Protein AF-A0A7S1WEZ2-F1 (afdb_monomer_lite)

InterPro domains:
  IPR005821 Ion transport domain [PF00520] (14-147)
  IPR050599 Voltage-dependent calcium channel alpha-1 subunit [PTHR45628] (15-140)

Foldseek 3Di:
DDPPPDPDPPCVVVVLVVLVVVLVVLVVVLVVVCVPDPDNVVQCVPPVSVVSVVLSVVSCCLSPVVVVVVVVVPDDDDDCVVVCPVVVVVSVVSVVVVVVVVLVVPVVSVVVVVVVVVVVVVVVVVVVVVVVVVVVVVVVVCCVVVVVVVVVVVVVVVD

Organism: Alexandrium catenella (NCBI:txid2925)

Radius of gyration: 27.48 Å; chains: 1; bounding box: 73×68×61 Å

Secondary structure (DSSP, 8-state):
--TT-------HHHHHHHHHHHHHHHHHHHHHHHHH-S-TTTGGG-HHHHHHHHHHHHHHIIIIIHHHHHHHHTT--SSSTTTHHHHHHHHHHHHHHHHHHHGGGSHHHHHHHHHHHHHHHHHHHHHHHHHHHHHHHHHHHHHHHHHHHHHHHHTTS--

Sequence (159 aa):
RPPWRGSRPPLQPASAAVEFAFCAYFSAELAVRFLAFRRKLLCLWDRWFVFDAALVALMVLETWVLPLADAVAGGVGSGGALANLSSFRLLRLLRLTRMAKVMRYFPELLTLVRSIAGAAQAVSFILLFLVIVVYVFALVFTSQLGGGRAGARAGAEGV

Structure (mmCIF, N/CA/C/O backbone):
data_AF-A0A7S1WEZ2-F1
#
_entry.id   AF-A0A7S1WEZ2-F1
#
loop_
_atom_site.group_PDB
_atom_site.id
_atom_site.type_symbol
_atom_site.label_atom_id
_atom_site.label_alt_id
_atom_site.label_comp_id
_atom_site.label_asym_id
_atom_site.label_entity_id
_atom_site.label_seq_id
_atom_site.pdbx_PDB_ins_code
_atom_site.Cartn_x
_atom_site.Cartn_y
_atom_site.Cartn_z
_atom_site.occupancy
_atom_site.B_iso_or_equiv
_atom_site.auth_seq_id
_atom_site.auth_comp_id
_atom_site.auth_asym_id
_atom_site.auth_atom_id
_atom_site.pdbx_PDB_model_num
ATOM 1 N N . ARG A 1 1 ? 40.418 16.220 0.935 1.00 52.28 1 ARG A N 1
ATOM 2 C CA . ARG A 1 1 ? 39.198 16.119 0.090 1.00 52.28 1 ARG A CA 1
ATOM 3 C C . ARG A 1 1 ? 39.028 14.643 -0.276 1.00 52.28 1 ARG A C 1
ATOM 5 O O . ARG A 1 1 ? 40.007 14.096 -0.764 1.00 52.28 1 ARG A O 1
ATOM 12 N N . PRO A 1 2 ? 37.907 13.965 0.038 1.00 61.06 2 PRO A N 1
ATOM 13 C CA . PRO A 1 2 ? 37.830 12.509 -0.102 1.00 61.06 2 PRO A CA 1
ATOM 14 C C . PRO A 1 2 ? 37.745 12.066 -1.583 1.00 61.06 2 PRO A C 1
ATOM 16 O O . PRO A 1 2 ? 37.070 12.737 -2.366 1.00 61.06 2 PRO A O 1
ATOM 19 N N . PRO A 1 3 ? 38.394 10.947 -1.964 1.00 62.50 3 PRO A N 1
ATOM 20 C CA . PRO A 1 3 ? 38.582 10.507 -3.356 1.00 62.50 3 PRO A CA 1
ATOM 21 C C . PRO A 1 3 ? 37.361 9.823 -4.003 1.00 62.50 3 PRO A C 1
ATOM 23 O O . PRO A 1 3 ? 37.391 9.492 -5.181 1.00 62.50 3 PRO A O 1
ATOM 26 N N . TRP A 1 4 ? 36.255 9.638 -3.279 1.00 68.44 4 TRP A N 1
ATOM 27 C CA . TRP A 1 4 ? 35.083 8.883 -3.757 1.00 68.44 4 TRP A CA 1
ATOM 28 C C . TRP A 1 4 ? 34.154 9.659 -4.705 1.00 68.44 4 TRP A C 1
ATOM 30 O O . TRP A 1 4 ? 33.101 9.154 -5.094 1.00 68.44 4 TRP A O 1
ATOM 40 N N . ARG A 1 5 ? 34.506 10.894 -5.084 1.00 62.44 5 ARG A N 1
ATOM 41 C CA . ARG A 1 5 ? 33.746 11.710 -6.046 1.00 62.44 5 ARG A CA 1
ATOM 42 C C . ARG A 1 5 ? 34.140 11.332 -7.481 1.00 62.44 5 ARG A C 1
ATOM 44 O O . ARG A 1 5 ? 34.559 12.176 -8.263 1.00 62.44 5 ARG A O 1
ATOM 51 N N . GLY A 1 6 ? 34.037 10.044 -7.798 1.00 61.44 6 GLY A N 1
ATOM 52 C CA . GLY A 1 6 ? 34.117 9.540 -9.162 1.00 61.44 6 GLY A CA 1
ATOM 53 C C . GLY A 1 6 ? 32.773 9.743 -9.853 1.00 61.44 6 GLY A C 1
ATOM 54 O O . GLY A 1 6 ? 31.736 9.327 -9.332 1.00 61.44 6 GLY A O 1
ATOM 55 N N . SER A 1 7 ? 32.790 10.419 -10.997 1.00 63.38 7 SER A N 1
ATOM 56 C CA . SER A 1 7 ? 31.662 10.614 -11.903 1.00 63.38 7 SER A CA 1
ATOM 57 C C . SER A 1 7 ? 30.963 9.280 -12.178 1.00 63.38 7 SER A C 1
ATOM 59 O O . SER A 1 7 ? 31.465 8.460 -12.944 1.00 63.38 7 SER A O 1
ATOM 61 N N . ARG A 1 8 ? 29.814 9.033 -11.536 1.00 61.31 8 ARG A N 1
ATOM 62 C CA . ARG A 1 8 ? 28.962 7.895 -11.900 1.00 61.31 8 ARG A CA 1
ATOM 63 C C . ARG A 1 8 ? 28.530 8.122 -13.358 1.00 61.31 8 ARG A C 1
ATOM 65 O O . ARG A 1 8 ? 28.008 9.206 -13.631 1.00 61.31 8 ARG A O 1
ATOM 72 N N . PRO A 1 9 ? 28.750 7.176 -14.290 1.00 63.41 9 PRO A N 1
ATOM 73 C CA . PRO A 1 9 ? 28.210 7.299 -15.643 1.00 63.41 9 PRO A CA 1
ATOM 74 C C . PRO A 1 9 ? 26.680 7.436 -15.571 1.00 63.41 9 PRO A C 1
ATOM 76 O O . PRO A 1 9 ? 26.093 7.100 -14.533 1.00 63.41 9 PRO A O 1
ATOM 79 N N . PRO A 1 10 ? 26.003 7.916 -16.631 1.00 57.72 10 PRO A N 1
ATOM 80 C CA . PRO A 1 10 ? 24.549 7.930 -16.678 1.00 57.72 10 PRO A CA 1
ATOM 81 C C . PRO A 1 10 ? 24.054 6.479 -16.717 1.00 57.72 10 PRO A C 1
ATOM 83 O O . PRO A 1 10 ? 23.739 5.946 -17.768 1.00 57.72 10 PRO A O 1
ATOM 86 N N . LEU A 1 11 ? 23.972 5.826 -15.555 1.00 57.59 11 LEU A N 1
ATOM 87 C CA . LEU A 1 11 ? 23.351 4.513 -15.350 1.00 57.59 11 LEU A CA 1
ATOM 88 C C . LEU A 1 11 ? 21.822 4.594 -15.464 1.00 57.59 11 LEU A C 1
ATOM 90 O O . LEU A 1 11 ? 21.139 3.616 -15.189 1.00 57.59 11 LEU A O 1
ATOM 94 N N . GLN A 1 12 ? 21.293 5.744 -15.890 1.00 61.22 12 GLN A N 1
ATOM 95 C CA . GLN A 1 12 ? 19.877 6.008 -16.114 1.00 61.22 12 GLN A CA 1
ATOM 96 C C . GLN A 1 12 ? 19.179 4.912 -16.948 1.00 61.22 12 GLN A C 1
ATOM 98 O O . GLN A 1 12 ? 18.109 4.477 -16.522 1.00 61.22 12 GLN A O 1
ATOM 103 N N . PRO A 1 13 ? 19.757 4.380 -18.053 1.00 66.12 13 PRO A N 1
ATOM 104 C CA . PRO A 1 13 ? 19.120 3.283 -18.777 1.00 66.12 13 PRO A CA 1
ATOM 105 C C . PRO A 1 13 ? 19.258 1.943 -18.040 1.00 66.12 13 PRO A C 1
ATOM 107 O O . PRO A 1 13 ? 18.351 1.120 -18.103 1.00 66.12 13 PRO A O 1
ATOM 110 N N . ALA A 1 14 ? 20.350 1.724 -17.299 1.00 72.88 14 ALA A N 1
ATOM 111 C CA . ALA A 1 14 ? 20.581 0.480 -16.567 1.00 72.88 14 ALA A CA 1
ATOM 112 C C . ALA A 1 14 ? 19.641 0.337 -15.358 1.00 72.88 14 ALA A C 1
ATOM 114 O O . ALA A 1 14 ? 19.068 -0.729 -15.155 1.00 72.88 14 ALA A O 1
ATOM 115 N N . SER A 1 15 ? 19.423 1.405 -14.582 1.00 69.81 15 SER A N 1
ATOM 116 C CA . SER A 1 15 ? 18.460 1.390 -13.474 1.00 69.81 15 SER A CA 1
ATOM 117 C C . SER A 1 15 ? 17.027 1.199 -13.967 1.00 69.81 15 SER A C 1
ATOM 119 O O . SER A 1 15 ? 16.293 0.407 -13.385 1.00 69.81 15 SER A O 1
ATOM 121 N N . ALA A 1 16 ? 16.651 1.845 -15.075 1.00 68.75 16 ALA A N 1
ATOM 122 C CA . ALA A 1 16 ? 15.332 1.668 -15.679 1.00 68.75 16 ALA A CA 1
ATOM 123 C C . ALA A 1 16 ? 15.132 0.232 -16.193 1.00 68.75 16 ALA A C 1
ATOM 125 O O . ALA A 1 16 ? 14.116 -0.395 -15.902 1.00 68.75 16 ALA A O 1
ATOM 126 N N . ALA A 1 17 ? 16.122 -0.335 -16.891 1.00 74.06 17 ALA A N 1
ATOM 127 C CA . ALA A 1 17 ? 16.067 -1.716 -17.372 1.00 74.06 17 ALA A CA 1
ATOM 128 C C . ALA A 1 17 ? 15.905 -2.725 -16.223 1.00 74.06 17 ALA A C 1
ATOM 130 O O . ALA A 1 17 ? 15.107 -3.657 -16.322 1.00 74.06 17 ALA A O 1
ATOM 131 N N . VAL A 1 18 ? 16.613 -2.511 -15.110 1.00 73.88 18 VAL A N 1
ATOM 132 C CA . VAL A 1 18 ? 16.473 -3.327 -13.898 1.00 73.88 18 VAL A CA 1
ATOM 133 C C . VAL A 1 18 ? 15.057 -3.213 -13.326 1.00 73.88 18 VAL A C 1
ATOM 135 O O . VAL A 1 18 ? 14.456 -4.227 -12.976 1.00 73.88 18 VAL A O 1
ATOM 138 N N . GLU A 1 19 ? 14.476 -2.015 -13.274 1.00 71.62 19 GLU A N 1
ATOM 139 C CA . GLU A 1 19 ? 13.105 -1.813 -12.793 1.00 71.62 19 GLU A CA 1
ATOM 140 C C . GLU A 1 19 ? 12.057 -2.519 -13.664 1.00 71.62 19 GLU A C 1
ATOM 142 O O . GLU A 1 19 ? 11.159 -3.166 -13.114 1.00 71.62 19 GLU A O 1
ATOM 147 N N . PHE A 1 20 ? 12.195 -2.463 -14.992 1.00 74.44 20 PHE A N 1
ATOM 148 C CA . PHE A 1 20 ? 11.326 -3.190 -15.922 1.00 74.44 20 PHE A CA 1
ATOM 149 C C . PHE A 1 20 ? 11.482 -4.707 -15.790 1.00 74.44 20 PHE A C 1
ATOM 151 O O . PHE A 1 20 ? 10.477 -5.416 -15.759 1.00 74.44 20 PHE A O 1
ATOM 158 N N . ALA A 1 21 ? 12.712 -5.207 -15.648 1.00 77.19 21 ALA A N 1
ATOM 159 C CA . ALA A 1 21 ? 12.978 -6.631 -15.452 1.00 77.19 21 ALA A CA 1
ATOM 160 C C . ALA A 1 21 ? 12.364 -7.152 -14.142 1.00 77.19 21 ALA A C 1
ATOM 162 O O . ALA A 1 21 ? 11.701 -8.190 -14.138 1.00 77.19 21 ALA A O 1
ATOM 163 N N . PHE A 1 22 ? 12.509 -6.404 -13.042 1.00 70.50 22 PHE A N 1
ATOM 164 C CA . PHE A 1 22 ? 11.854 -6.734 -11.775 1.00 70.50 22 PHE A CA 1
ATOM 165 C C . PHE A 1 22 ? 10.329 -6.698 -11.896 1.00 70.50 22 PHE A C 1
ATOM 167 O O . PHE A 1 22 ? 9.661 -7.599 -11.396 1.00 70.50 22 PHE A O 1
ATOM 174 N N . CYS A 1 23 ? 9.767 -5.687 -12.565 1.00 70.00 23 CYS A N 1
ATOM 175 C CA . CYS A 1 23 ? 8.327 -5.599 -12.794 1.00 70.00 23 CYS A CA 1
ATOM 176 C C . CYS A 1 23 ? 7.819 -6.819 -13.572 1.00 70.00 23 CYS A C 1
ATOM 178 O O . CYS A 1 23 ? 6.916 -7.498 -13.089 1.00 70.00 23 CYS A O 1
ATOM 180 N N . ALA A 1 24 ? 8.470 -7.154 -14.693 1.00 75.75 24 ALA A N 1
ATOM 181 C CA . ALA A 1 24 ? 8.144 -8.302 -15.533 1.00 75.75 24 ALA A CA 1
ATOM 182 C C . ALA A 1 24 ? 8.197 -9.622 -14.750 1.00 75.75 24 ALA A C 1
ATOM 184 O O . ALA A 1 24 ? 7.238 -10.396 -14.799 1.00 75.75 24 ALA A O 1
ATOM 185 N N . TYR A 1 25 ? 9.264 -9.840 -13.972 1.00 78.56 25 TYR A N 1
ATOM 186 C CA . TYR A 1 25 ? 9.411 -11.002 -13.095 1.00 78.56 25 TYR A CA 1
ATOM 187 C C . TYR A 1 25 ? 8.248 -11.118 -12.102 1.00 78.56 25 TYR A C 1
ATOM 189 O O . TYR A 1 25 ? 7.633 -12.175 -11.990 1.00 78.56 25 TYR A O 1
ATOM 197 N N . PHE A 1 26 ? 7.879 -10.025 -11.428 1.00 67.50 26 PHE A N 1
ATOM 198 C CA . PHE A 1 26 ? 6.794 -10.041 -10.445 1.00 67.50 26 PHE A CA 1
ATOM 199 C C . PHE A 1 26 ? 5.406 -10.214 -11.064 1.00 67.50 26 PHE A C 1
ATOM 201 O O . PHE A 1 26 ? 4.551 -10.871 -10.467 1.00 67.50 26 PHE A O 1
ATOM 208 N N . SER A 1 27 ? 5.160 -9.643 -12.243 1.00 71.12 27 SER A N 1
ATOM 209 C CA . SER A 1 27 ? 3.930 -9.909 -12.993 1.00 71.12 27 SER A CA 1
ATOM 210 C C . SER A 1 27 ? 3.871 -11.355 -13.487 1.00 71.12 27 SER A C 1
ATOM 212 O O . SER A 1 27 ? 2.801 -11.957 -13.438 1.00 71.12 27 SER A O 1
ATOM 214 N N . ALA A 1 28 ? 5.003 -11.943 -13.887 1.00 75.00 28 ALA A N 1
ATOM 215 C CA . ALA A 1 28 ? 5.084 -13.345 -14.280 1.00 75.00 28 ALA A CA 1
ATOM 216 C C . ALA A 1 28 ? 4.869 -14.286 -13.084 1.00 75.00 28 ALA A C 1
ATOM 218 O O . ALA A 1 28 ? 4.093 -15.228 -13.193 1.00 75.00 28 ALA A O 1
ATOM 219 N N . GLU A 1 29 ? 5.465 -14.007 -11.923 1.00 77.75 29 GLU A N 1
ATOM 220 C CA . GLU A 1 29 ? 5.237 -14.756 -10.679 1.00 77.75 29 GLU A CA 1
ATOM 221 C C . GLU A 1 29 ? 3.749 -14.750 -10.284 1.00 77.75 29 GLU A C 1
ATOM 223 O O . GLU A 1 29 ? 3.174 -15.800 -9.980 1.00 77.75 29 GLU A O 1
ATOM 228 N N . LEU A 1 30 ? 3.097 -13.580 -10.344 1.00 68.25 30 LEU A N 1
ATOM 229 C CA . LEU A 1 30 ? 1.663 -13.453 -10.073 1.00 68.25 30 LEU A CA 1
ATOM 230 C C . LEU A 1 30 ? 0.823 -14.193 -11.125 1.00 68.25 30 LEU A C 1
ATOM 232 O O . LEU A 1 30 ? -0.143 -14.866 -10.770 1.00 68.25 30 LEU A O 1
ATOM 236 N N . ALA A 1 31 ? 1.200 -14.113 -12.404 1.00 72.12 31 ALA A N 1
ATOM 237 C CA . ALA A 1 31 ? 0.532 -14.829 -13.485 1.00 72.12 31 ALA A CA 1
ATOM 238 C C . ALA A 1 31 ? 0.651 -16.351 -13.315 1.00 72.12 31 ALA A C 1
ATOM 240 O O . ALA A 1 31 ? -0.343 -17.054 -13.465 1.00 72.12 31 ALA A O 1
ATOM 241 N N . VAL A 1 32 ? 1.823 -16.861 -12.926 1.00 75.31 32 VAL A N 1
ATOM 242 C CA . VAL A 1 32 ? 2.044 -18.284 -12.624 1.00 75.31 32 VAL A CA 1
ATOM 243 C C . VAL A 1 32 ? 1.200 -18.718 -11.425 1.00 75.31 32 VAL A C 1
ATOM 245 O O . VAL A 1 32 ? 0.511 -19.734 -11.507 1.00 75.31 32 VAL A O 1
ATOM 248 N N . ARG A 1 33 ? 1.158 -17.929 -10.341 1.00 71.69 33 ARG A N 1
ATOM 249 C CA . ARG A 1 33 ? 0.254 -18.183 -9.201 1.00 71.69 33 ARG A CA 1
ATOM 250 C C . ARG A 1 33 ? -1.215 -18.197 -9.619 1.00 71.69 33 ARG A C 1
ATOM 252 O O . ARG A 1 33 ? -1.958 -19.073 -9.189 1.00 71.69 33 ARG A O 1
ATOM 259 N N . PHE A 1 34 ? -1.632 -17.266 -10.471 1.00 67.31 34 PHE A N 1
ATOM 260 C CA . PHE A 1 34 ? -3.000 -17.191 -10.983 1.00 67.31 34 PHE A CA 1
ATOM 261 C C . PHE A 1 34 ? -3.351 -18.373 -11.902 1.00 67.31 34 PHE A C 1
ATOM 263 O O . PHE A 1 34 ? -4.476 -18.870 -11.872 1.00 67.31 34 PHE A O 1
ATOM 270 N N . LEU A 1 35 ? -2.390 -18.852 -12.695 1.00 71.44 35 LEU A N 1
ATOM 271 C CA . LEU A 1 35 ? -2.532 -20.017 -13.573 1.00 71.44 35 LEU A CA 1
ATOM 272 C C . LEU A 1 35 ? -2.530 -21.347 -12.802 1.00 71.44 35 LEU A C 1
ATOM 274 O O . LEU A 1 35 ? -3.143 -22.307 -13.265 1.00 71.44 35 LEU A O 1
ATOM 278 N N . ALA A 1 36 ? -1.905 -21.403 -11.622 1.00 74.12 36 ALA A N 1
ATOM 279 C CA . ALA A 1 36 ? -1.898 -22.587 -10.761 1.00 74.12 36 ALA A CA 1
ATOM 280 C C . ALA A 1 36 ? -3.267 -22.883 -10.106 1.00 74.12 36 ALA A C 1
ATOM 282 O O . ALA A 1 36 ? -3.535 -24.024 -9.725 1.00 74.12 36 ALA A O 1
ATOM 283 N N . PHE A 1 37 ? -4.171 -21.900 -10.003 1.00 60.84 37 PHE A N 1
ATOM 284 C CA . PHE A 1 37 ? -5.516 -22.106 -9.456 1.00 60.84 37 PHE A CA 1
ATOM 285 C C . PHE A 1 37 ? -6.529 -22.525 -10.535 1.00 60.84 37 PHE A C 1
ATOM 287 O O . PHE A 1 37 ? -6.800 -21.798 -11.488 1.00 60.84 37 PHE A O 1
ATOM 294 N N . ARG A 1 38 ? -7.188 -23.680 -10.343 1.00 55.53 38 ARG A N 1
ATOM 295 C CA . ARG A 1 38 ? -8.196 -24.213 -11.288 1.00 55.53 38 ARG A CA 1
ATOM 296 C C . ARG A 1 38 ? -9.503 -23.404 -11.380 1.00 55.53 38 ARG A C 1
ATOM 298 O O . ARG A 1 38 ? -10.209 -23.525 -12.376 1.00 55.53 38 ARG A O 1
ATOM 305 N N . ARG A 1 39 ? -9.856 -22.591 -10.374 1.00 55.19 39 ARG A N 1
ATOM 306 C CA . ARG A 1 39 ? -11.059 -21.728 -10.368 1.00 55.19 39 ARG A CA 1
ATOM 307 C C . ARG A 1 39 ? -10.678 -20.278 -10.065 1.00 55.19 39 ARG A C 1
ATOM 309 O O . ARG A 1 39 ? -10.507 -19.904 -8.910 1.00 55.19 39 ARG A O 1
ATOM 316 N N . LYS A 1 40 ? -10.610 -19.452 -11.114 1.00 56.00 40 LYS A N 1
ATOM 317 C CA . LYS A 1 40 ? -10.168 -18.042 -11.071 1.00 56.00 40 LYS A CA 1
ATOM 318 C C . LYS A 1 40 ? -11.023 -17.144 -10.154 1.00 56.00 40 LYS A C 1
ATOM 320 O O . LYS A 1 40 ? -10.514 -16.172 -9.612 1.00 56.00 40 LYS A O 1
ATOM 325 N N . LEU A 1 41 ? -12.296 -17.490 -9.940 1.00 56.28 41 LEU A N 1
ATOM 326 C CA . LEU A 1 41 ? -13.245 -16.702 -9.135 1.00 56.28 41 LEU A CA 1
ATOM 327 C C . LEU A 1 41 ? -13.097 -16.896 -7.614 1.00 56.28 41 LEU A C 1
ATOM 329 O O . LEU A 1 41 ? -13.356 -15.959 -6.869 1.00 56.28 41 LEU A O 1
ATOM 333 N N . LEU A 1 42 ? -12.622 -18.058 -7.141 1.00 54.97 42 LEU A N 1
ATOM 334 C CA . LEU A 1 42 ? -12.335 -18.264 -5.707 1.00 54.97 42 LEU A CA 1
ATOM 335 C C . LEU A 1 42 ? -11.100 -17.478 -5.240 1.00 54.97 42 LEU A C 1
ATOM 337 O O . LEU A 1 42 ? -10.973 -17.150 -4.066 1.00 54.97 42 LEU A O 1
ATOM 341 N N . CYS A 1 43 ? -10.212 -17.138 -6.172 1.00 53.16 43 CYS A N 1
ATOM 342 C CA . CYS A 1 43 ? -8.982 -16.396 -5.916 1.00 53.16 43 CYS A CA 1
ATOM 343 C C . CYS A 1 43 ? -9.250 -14.941 -5.478 1.00 53.16 43 CYS A C 1
ATOM 345 O O . CYS A 1 43 ? -8.517 -14.385 -4.668 1.00 53.16 43 CYS A O 1
ATOM 347 N N . LEU A 1 44 ? -10.347 -14.342 -5.959 1.00 55.72 44 LEU A N 1
ATOM 348 C CA . LEU A 1 44 ? -10.754 -12.972 -5.621 1.00 55.72 44 LEU A CA 1
ATOM 349 C C . LEU A 1 44 ? -11.408 -12.844 -4.234 1.00 55.72 44 LEU A C 1
ATOM 351 O O . LEU A 1 44 ? -11.688 -11.733 -3.798 1.00 55.72 44 LEU A O 1
ATOM 355 N N . T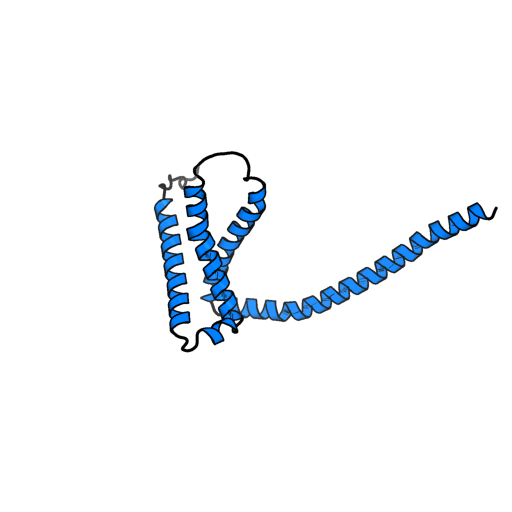RP A 1 45 ? -11.655 -13.957 -3.539 1.00 58.44 45 TRP A N 1
ATOM 356 C CA . TRP A 1 45 ? -12.170 -13.955 -2.165 1.00 58.44 45 TRP A CA 1
ATOM 357 C C . TRP A 1 45 ? -11.070 -14.108 -1.107 1.00 58.44 45 TRP A C 1
ATOM 359 O O . TRP A 1 45 ? -11.299 -13.787 0.061 1.00 58.44 45 TRP A O 1
ATOM 369 N N . ASP A 1 46 ? -9.865 -14.544 -1.491 1.00 69.69 46 ASP A N 1
ATOM 370 C CA . ASP A 1 46 ? -8.729 -14.576 -0.573 1.00 69.69 46 ASP A CA 1
ATOM 371 C C . ASP A 1 46 ? -8.143 -13.166 -0.419 1.00 69.69 46 ASP A C 1
ATOM 373 O O . ASP A 1 46 ? -7.522 -12.603 -1.324 1.00 69.69 46 ASP A O 1
ATOM 377 N N . ARG A 1 47 ? -8.342 -12.586 0.767 1.00 66.44 47 ARG A N 1
ATOM 378 C CA . ARG A 1 47 ? -7.910 -11.226 1.123 1.00 66.44 47 ARG A CA 1
ATOM 379 C C . ARG A 1 47 ? -6.402 -11.037 0.954 1.00 66.44 47 ARG A C 1
ATOM 381 O O . ARG A 1 47 ? -5.967 -9.940 0.613 1.00 66.44 47 ARG A O 1
ATOM 388 N N . TRP A 1 48 ? -5.607 -12.086 1.164 1.00 64.06 48 TRP A N 1
ATOM 389 C CA . TRP A 1 48 ? -4.158 -12.024 0.972 1.00 64.06 48 TRP A CA 1
ATOM 390 C C . TRP A 1 48 ? -3.777 -12.002 -0.505 1.00 64.06 48 TRP A C 1
ATOM 392 O O . TRP A 1 48 ? -2.861 -11.269 -0.885 1.00 64.06 48 TRP A O 1
ATOM 402 N N . PHE A 1 49 ? -4.505 -12.749 -1.335 1.00 69.06 49 PHE A N 1
ATOM 403 C CA . PHE A 1 49 ? -4.293 -12.772 -2.777 1.00 69.06 49 PHE A CA 1
ATOM 404 C C . PHE A 1 49 ? -4.739 -11.465 -3.436 1.00 69.06 49 PHE A C 1
ATOM 406 O O . PHE A 1 49 ? -3.984 -10.891 -4.213 1.00 69.06 49 PHE A O 1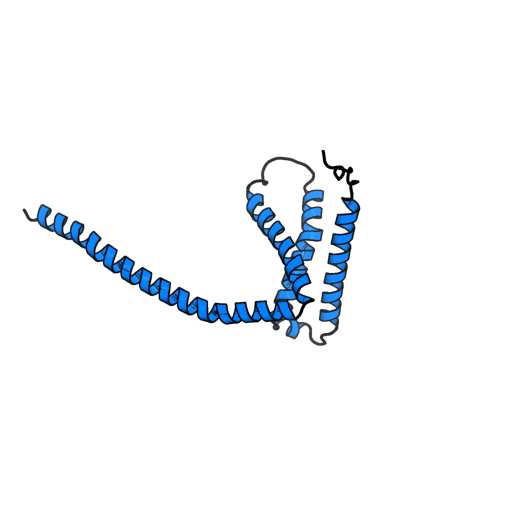
ATOM 413 N N . VAL A 1 50 ? -5.919 -10.944 -3.082 1.00 71.25 50 VAL A N 1
ATOM 414 C CA . VAL A 1 50 ? -6.421 -9.655 -3.593 1.00 71.25 50 VAL A CA 1
ATOM 415 C C . VAL A 1 50 ? -5.476 -8.516 -3.224 1.00 71.25 50 VAL A C 1
ATOM 417 O O . VAL A 1 50 ? -5.191 -7.658 -4.056 1.00 71.25 50 VAL A O 1
ATOM 420 N N . PHE A 1 51 ? -4.935 -8.528 -2.004 1.00 70.62 51 PHE A N 1
ATOM 421 C CA . PHE A 1 51 ? -3.940 -7.547 -1.590 1.00 70.62 51 PHE A CA 1
ATOM 422 C C . PHE A 1 51 ? -2.630 -7.670 -2.385 1.00 70.62 51 PHE A C 1
ATOM 424 O O . PHE A 1 51 ? -2.089 -6.657 -2.820 1.00 70.62 51 PHE A O 1
ATOM 431 N N . ASP A 1 52 ? -2.121 -8.885 -2.617 1.00 72.31 52 ASP A N 1
ATOM 432 C CA . ASP A 1 52 ? -0.927 -9.099 -3.450 1.00 72.31 52 ASP A CA 1
ATOM 433 C C . ASP A 1 52 ? -1.158 -8.673 -4.909 1.00 72.31 52 ASP A C 1
ATOM 435 O O . ASP A 1 52 ? -0.340 -7.948 -5.476 1.00 72.31 52 ASP A O 1
ATOM 439 N N . ALA A 1 53 ? -2.306 -9.032 -5.487 1.00 72.69 53 ALA A N 1
ATOM 440 C CA . ALA A 1 53 ? -2.703 -8.646 -6.837 1.00 72.69 53 ALA A CA 1
ATOM 441 C C . ALA A 1 53 ? -2.854 -7.124 -6.981 1.00 72.69 53 ALA A C 1
ATOM 443 O O . ALA A 1 53 ? -2.373 -6.554 -7.960 1.00 72.69 53 ALA A O 1
ATOM 444 N N . ALA A 1 54 ? -3.445 -6.450 -5.990 1.00 76.50 54 ALA A N 1
ATOM 445 C CA . ALA A 1 54 ? -3.557 -4.994 -5.966 1.00 76.50 54 ALA A CA 1
ATOM 446 C C . ALA A 1 54 ? -2.181 -4.310 -5.896 1.00 76.50 54 ALA A C 1
ATOM 448 O O . ALA A 1 54 ? -1.941 -3.346 -6.623 1.00 76.50 54 ALA A O 1
ATOM 449 N N . LEU A 1 55 ? -1.250 -4.823 -5.081 1.00 72.75 55 LEU A N 1
ATOM 450 C CA . LEU A 1 55 ? 0.119 -4.298 -5.007 1.00 72.75 55 LEU A CA 1
ATOM 451 C C . LEU A 1 55 ? 0.870 -4.447 -6.338 1.00 72.75 55 LEU A C 1
ATOM 453 O O . LEU A 1 55 ? 1.562 -3.519 -6.755 1.00 72.75 55 LEU A O 1
ATOM 457 N N . VAL A 1 56 ? 0.729 -5.586 -7.025 1.00 75.69 56 VAL A N 1
ATOM 458 C CA . VAL A 1 56 ? 1.346 -5.784 -8.349 1.00 75.69 56 VAL A CA 1
ATOM 459 C C . VAL A 1 56 ? 0.703 -4.883 -9.400 1.00 75.69 56 VAL A C 1
ATOM 461 O O . VAL A 1 56 ? 1.424 -4.263 -10.175 1.00 75.69 56 VAL A O 1
ATOM 464 N N . ALA A 1 57 ? -0.626 -4.751 -9.405 1.00 75.94 57 ALA A N 1
ATOM 465 C CA . ALA A 1 57 ? -1.331 -3.860 -10.325 1.00 75.94 57 ALA A CA 1
ATOM 466 C C . ALA A 1 57 ? -0.887 -2.396 -10.154 1.00 75.94 57 ALA A C 1
ATOM 468 O O . ALA A 1 57 ? -0.608 -1.717 -11.140 1.00 75.94 57 ALA A O 1
ATOM 469 N N . LEU A 1 58 ? -0.733 -1.932 -8.909 1.00 73.56 58 LEU A N 1
ATOM 470 C CA . LEU A 1 58 ? -0.199 -0.602 -8.599 1.00 73.56 58 LEU A CA 1
ATOM 471 C C . LEU A 1 58 ? 1.266 -0.436 -9.039 1.00 73.56 58 LEU A C 1
ATOM 473 O O . LEU A 1 58 ? 1.640 0.635 -9.510 1.00 73.56 58 LEU A O 1
ATOM 477 N N . MET A 1 59 ? 2.090 -1.483 -8.933 1.00 73.81 59 MET A N 1
ATOM 478 C CA . MET A 1 59 ? 3.480 -1.463 -9.409 1.00 73.81 59 MET A CA 1
ATOM 479 C C . MET A 1 59 ? 3.566 -1.378 -10.940 1.00 73.81 59 MET A C 1
ATOM 481 O O . MET A 1 59 ? 4.389 -0.626 -11.466 1.00 73.81 59 MET A O 1
ATOM 485 N N . VAL A 1 60 ? 2.717 -2.119 -11.660 1.00 74.94 60 VAL A N 1
ATOM 486 C CA . VAL A 1 60 ? 2.626 -2.052 -13.128 1.00 74.94 60 VAL A CA 1
ATOM 487 C C . VAL A 1 60 ? 2.153 -0.666 -13.562 1.00 74.94 60 VAL A C 1
ATOM 489 O O . VAL A 1 60 ? 2.746 -0.084 -14.466 1.00 74.94 60 VAL A O 1
ATOM 492 N N . LEU A 1 61 ? 1.158 -0.097 -12.873 1.00 74.00 61 LEU A N 1
ATOM 493 C CA . LEU A 1 61 ? 0.701 1.273 -13.105 1.00 74.00 61 LEU A CA 1
ATOM 494 C C . LEU A 1 61 ? 1.851 2.286 -12.933 1.00 74.00 61 LEU A C 1
ATOM 496 O O . LEU A 1 61 ? 2.076 3.113 -13.808 1.00 74.00 61 LEU A O 1
ATOM 500 N N . GLU A 1 62 ? 2.626 2.198 -11.849 1.00 72.19 62 GLU A N 1
ATOM 501 C CA . GLU A 1 62 ? 3.766 3.098 -11.598 1.00 72.19 62 GLU A CA 1
ATOM 502 C C . GLU A 1 62 ? 4.859 2.966 -12.666 1.00 72.19 62 GLU A C 1
ATOM 504 O O . GLU A 1 62 ? 5.371 3.970 -13.152 1.00 72.19 62 GLU A O 1
ATOM 509 N N . THR A 1 63 ? 5.189 1.733 -13.057 1.00 73.56 63 THR A N 1
ATOM 510 C CA . THR A 1 63 ? 6.331 1.446 -13.942 1.00 73.56 63 THR A CA 1
ATOM 511 C C . THR A 1 63 ? 6.006 1.686 -15.418 1.00 73.56 63 THR A C 1
ATOM 513 O O . THR A 1 63 ? 6.876 2.102 -16.174 1.00 73.56 63 THR A O 1
ATOM 516 N N . TRP A 1 64 ? 4.764 1.441 -15.845 1.00 71.31 64 TRP A N 1
ATOM 517 C CA . TRP A 1 64 ? 4.360 1.559 -17.250 1.00 71.31 64 TRP A CA 1
ATOM 518 C C . TRP A 1 64 ? 3.532 2.810 -17.529 1.00 71.31 64 TRP A C 1
ATOM 520 O O . TRP A 1 64 ? 3.780 3.479 -18.526 1.00 71.31 64 TRP A O 1
ATOM 530 N N . VAL A 1 65 ? 2.567 3.155 -16.670 1.00 69.94 65 VAL A N 1
ATOM 531 C CA . VAL A 1 65 ? 1.624 4.248 -16.960 1.00 69.94 65 VAL A CA 1
ATOM 532 C C . VAL A 1 65 ? 2.235 5.613 -16.690 1.00 69.94 65 VAL A C 1
ATOM 534 O O . VAL A 1 65 ? 1.975 6.528 -17.458 1.00 69.94 65 VAL A O 1
ATOM 537 N N . LEU A 1 66 ? 3.079 5.776 -15.668 1.00 69.44 66 LEU A N 1
ATOM 538 C CA . LEU A 1 66 ? 3.673 7.092 -15.398 1.00 69.44 66 LEU A CA 1
ATOM 539 C C . LEU A 1 66 ? 4.705 7.528 -16.437 1.00 69.44 66 LEU A C 1
ATOM 541 O O . LEU A 1 66 ? 4.587 8.658 -16.903 1.00 69.44 66 LEU A O 1
ATOM 545 N N . PRO A 1 67 ? 5.683 6.693 -16.843 1.00 69.56 67 PRO A N 1
ATOM 546 C CA . PRO A 1 67 ? 6.639 7.109 -17.863 1.00 69.56 67 PRO A CA 1
ATOM 547 C C . PRO A 1 67 ? 5.960 7.273 -19.223 1.00 69.56 67 PRO A C 1
ATOM 549 O O . PRO A 1 67 ? 6.336 8.156 -19.984 1.00 69.56 67 PRO A O 1
ATOM 552 N N . LEU A 1 68 ? 4.927 6.469 -19.513 1.00 69.88 68 LEU A N 1
ATOM 553 C CA . LEU A 1 68 ? 4.112 6.618 -20.718 1.00 69.88 68 LEU A CA 1
ATOM 554 C C . LEU A 1 68 ? 3.295 7.914 -20.689 1.00 69.88 68 LEU A C 1
ATOM 556 O O . LEU A 1 68 ? 3.256 8.623 -21.685 1.00 69.88 68 LEU A O 1
ATOM 560 N N . ALA A 1 69 ? 2.670 8.251 -19.560 1.00 66.31 69 ALA A N 1
ATOM 561 C CA . ALA A 1 69 ? 1.925 9.496 -19.412 1.00 66.31 69 ALA A CA 1
ATOM 562 C C . ALA A 1 69 ? 2.842 10.719 -19.541 1.00 66.31 69 ALA A C 1
ATOM 564 O O . ALA A 1 69 ? 2.464 11.676 -20.205 1.00 66.31 69 ALA A O 1
ATOM 565 N N . ASP A 1 70 ? 4.050 10.673 -18.976 1.00 65.75 70 ASP A N 1
ATOM 566 C CA . ASP A 1 70 ? 5.048 11.744 -19.092 1.00 65.75 70 ASP A CA 1
ATOM 567 C C . ASP A 1 70 ? 5.596 11.863 -20.530 1.00 65.75 70 ASP A C 1
ATOM 569 O O . ASP A 1 70 ? 5.738 12.961 -21.067 1.00 65.75 70 ASP A O 1
ATOM 573 N N . ALA A 1 71 ? 5.810 10.729 -21.208 1.00 67.62 71 ALA A N 1
ATOM 574 C CA . ALA A 1 71 ? 6.246 10.689 -22.605 1.00 67.62 71 ALA A CA 1
ATOM 575 C C . ALA A 1 71 ? 5.169 11.180 -23.590 1.00 67.62 71 ALA A C 1
ATOM 577 O O . ALA A 1 71 ? 5.497 11.855 -24.564 1.00 67.62 71 ALA A O 1
ATOM 578 N N . VAL A 1 72 ? 3.891 10.864 -23.346 1.00 66.19 72 VAL A N 1
ATOM 579 C CA . VAL A 1 72 ? 2.757 11.268 -24.199 1.00 66.19 72 VAL A CA 1
ATOM 580 C C . VAL A 1 72 ? 2.304 12.703 -23.901 1.00 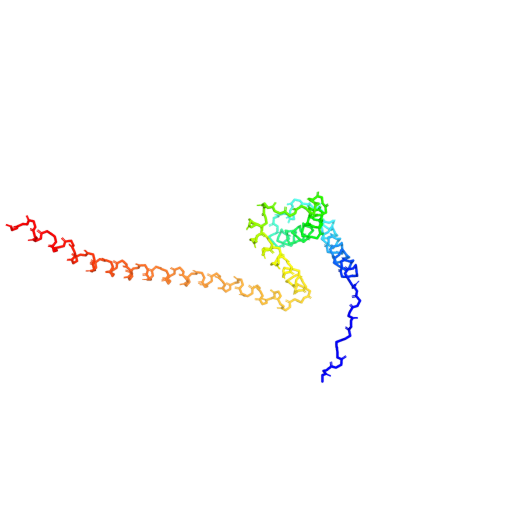66.19 72 VAL A C 1
ATOM 582 O O . VAL A 1 72 ? 1.878 13.403 -24.816 1.00 66.19 72 VAL A O 1
ATOM 585 N N . ALA A 1 73 ? 2.428 13.174 -22.654 1.00 65.44 73 ALA A N 1
ATOM 586 C CA . ALA A 1 73 ? 2.105 14.554 -22.273 1.00 65.44 73 ALA A CA 1
ATOM 587 C C . ALA A 1 73 ? 3.155 15.582 -22.732 1.00 65.44 73 ALA A C 1
ATOM 589 O O . ALA A 1 73 ? 2.884 16.779 -22.688 1.00 65.44 73 ALA A O 1
ATOM 590 N N . GLY A 1 74 ? 4.325 15.122 -23.192 1.00 52.88 74 GLY A N 1
ATOM 591 C CA . GLY A 1 74 ? 5.263 15.881 -24.012 1.00 52.88 74 GLY A CA 1
ATOM 592 C C . GLY A 1 74 ? 5.654 17.250 -23.460 1.00 52.88 74 GLY A C 1
ATOM 593 O O . GLY A 1 74 ? 5.183 18.250 -23.972 1.00 52.88 74 GLY A O 1
ATOM 594 N N . GLY A 1 75 ? 6.562 17.316 -22.480 1.00 57.59 75 GLY A N 1
ATOM 595 C CA . GLY A 1 75 ? 7.483 18.451 -22.274 1.00 57.59 75 GLY A CA 1
ATOM 596 C C . GLY A 1 75 ? 6.926 19.884 -22.149 1.00 57.59 75 GLY A C 1
ATOM 597 O O . GLY A 1 75 ? 7.724 20.821 -22.159 1.00 57.59 75 GLY A O 1
ATOM 598 N N . VAL A 1 76 ? 5.616 20.105 -22.023 1.00 44.50 76 VAL A N 1
ATOM 599 C CA . VAL A 1 76 ? 5.041 21.448 -21.870 1.00 44.50 76 VAL A CA 1
ATOM 600 C C . VAL A 1 76 ? 4.902 21.761 -20.387 1.00 44.50 76 VAL A C 1
ATOM 602 O O . VAL A 1 76 ? 4.058 21.224 -19.669 1.00 44.50 76 VAL A O 1
ATOM 605 N N . GLY A 1 77 ? 5.774 22.649 -19.916 1.00 62.91 77 GLY A N 1
ATOM 606 C CA . GLY A 1 77 ? 5.627 23.278 -18.615 1.00 62.91 77 GLY A CA 1
ATOM 607 C C . GLY A 1 77 ? 4.310 24.054 -18.499 1.00 62.91 77 GLY A C 1
ATOM 608 O O . GLY A 1 77 ? 3.806 24.614 -19.468 1.00 62.91 77 GLY A O 1
ATOM 609 N N . SER A 1 78 ? 3.852 24.160 -17.250 1.00 54.41 78 SER A N 1
ATOM 610 C CA . SER A 1 78 ? 2.740 24.975 -16.731 1.00 54.41 78 SER A CA 1
ATOM 611 C C . SER A 1 78 ? 1.338 24.342 -16.743 1.00 54.41 78 SER A C 1
ATOM 613 O O . SER A 1 78 ? 0.830 23.883 -17.757 1.00 54.41 78 SER A O 1
ATOM 615 N N . GLY A 1 79 ? 0.694 24.340 -15.566 1.00 45.84 79 GLY A N 1
ATOM 616 C CA . GLY A 1 79 ? -0.766 24.235 -15.450 1.00 45.84 79 GLY A CA 1
ATOM 617 C C . GLY A 1 79 ? -1.289 23.258 -14.397 1.00 45.84 79 GLY A C 1
ATOM 618 O O . GLY A 1 79 ? -1.958 23.675 -13.461 1.00 45.84 79 GLY A O 1
ATOM 619 N N . GLY A 1 80 ? -0.976 21.962 -14.517 1.00 51.56 80 GLY A N 1
ATOM 620 C CA . GLY A 1 80 ? -1.515 20.900 -13.638 1.00 51.56 80 GLY A CA 1
ATOM 621 C C . GLY A 1 80 ? -0.569 20.412 -12.530 1.00 51.56 80 GLY A C 1
ATOM 622 O O . GLY A 1 80 ? -0.945 19.604 -11.681 1.00 51.56 80 GLY A O 1
ATOM 623 N N . ALA A 1 81 ? 0.673 20.905 -12.518 1.00 53.44 81 ALA A N 1
ATOM 624 C CA . ALA A 1 81 ? 1.771 20.385 -11.698 1.00 53.44 81 ALA A CA 1
ATOM 625 C C . ALA A 1 81 ? 1.597 20.571 -10.174 1.00 53.44 81 ALA A C 1
ATOM 627 O O . ALA A 1 81 ? 2.250 19.874 -9.399 1.00 53.44 81 ALA A O 1
ATOM 628 N N . LEU A 1 82 ? 0.697 21.455 -9.725 1.00 49.56 82 LEU A N 1
ATOM 629 C CA . LEU A 1 82 ? 0.437 21.690 -8.296 1.00 49.56 82 LEU A CA 1
ATOM 630 C C . LEU A 1 82 ? -0.624 20.745 -7.704 1.00 49.56 82 LEU A C 1
ATOM 632 O O . LEU A 1 82 ? -0.523 20.395 -6.529 1.00 49.56 82 LEU A O 1
ATOM 636 N N . ALA A 1 83 ? -1.563 20.232 -8.509 1.00 52.97 83 ALA A N 1
ATOM 637 C CA . ALA A 1 83 ? -2.463 19.147 -8.091 1.00 52.97 83 ALA A CA 1
ATOM 638 C C . ALA A 1 83 ? -1.721 17.797 -7.981 1.00 52.97 83 ALA A C 1
ATOM 640 O O . ALA A 1 83 ? -2.106 16.914 -7.219 1.00 52.97 83 ALA A O 1
ATOM 641 N N . ASN A 1 84 ? -0.593 17.673 -8.686 1.00 56.31 84 ASN A N 1
ATOM 642 C CA . ASN A 1 84 ? 0.239 16.476 -8.752 1.00 56.31 84 ASN A CA 1
ATOM 643 C C . ASN A 1 84 ? 1.221 16.307 -7.581 1.00 56.31 84 ASN A C 1
ATOM 645 O O . ASN A 1 84 ? 1.889 15.278 -7.507 1.00 56.31 84 ASN A O 1
ATOM 649 N N . LEU A 1 85 ? 1.312 17.246 -6.632 1.00 55.47 85 LEU A N 1
ATOM 650 C CA . LEU A 1 85 ? 2.199 17.089 -5.470 1.00 55.47 85 LEU A CA 1
ATOM 651 C C . LEU A 1 85 ? 1.727 15.989 -4.504 1.00 55.47 85 LEU A C 1
ATOM 653 O O . LEU A 1 85 ? 2.561 15.361 -3.847 1.00 55.47 85 LEU A O 1
ATOM 657 N N . SER A 1 86 ? 0.417 15.729 -4.424 1.00 62.19 86 SER A N 1
ATOM 658 C CA . SER A 1 86 ? -0.142 14.612 -3.652 1.00 62.19 86 SER A CA 1
ATOM 659 C C . SER A 1 86 ? 0.035 13.289 -4.400 1.00 62.19 86 SER A C 1
ATOM 661 O O . SER A 1 86 ? 0.536 12.326 -3.821 1.00 62.19 86 SER A O 1
ATOM 663 N N . SER A 1 87 ? -0.262 13.269 -5.703 1.00 64.56 87 SER A N 1
ATOM 664 C CA . SER A 1 87 ? -0.097 12.108 -6.579 1.00 64.56 87 SER A CA 1
ATOM 665 C C . SER A 1 87 ? 1.362 11.658 -6.626 1.00 64.56 87 SER A C 1
ATOM 667 O O . SER A 1 87 ? 1.651 10.524 -6.267 1.00 64.56 87 SER A O 1
ATOM 669 N N . PHE A 1 88 ? 2.325 12.545 -6.903 1.00 63.88 88 PHE A N 1
ATOM 670 C CA . PHE A 1 88 ? 3.757 12.208 -6.853 1.00 63.88 88 PHE A CA 1
ATOM 671 C C . PHE A 1 88 ? 4.226 11.741 -5.470 1.00 63.88 88 PHE A C 1
ATOM 673 O O . PHE A 1 88 ? 5.143 10.923 -5.375 1.00 63.88 88 PHE A O 1
ATOM 680 N N . ARG A 1 89 ? 3.611 12.222 -4.383 1.00 67.50 89 ARG A N 1
ATOM 681 C CA . ARG A 1 89 ? 3.927 11.765 -3.022 1.00 67.50 89 ARG A CA 1
ATOM 682 C C . ARG A 1 89 ? 3.415 10.346 -2.777 1.00 67.50 89 ARG A C 1
ATOM 684 O O . ARG A 1 89 ? 4.163 9.533 -2.243 1.00 67.50 89 ARG A O 1
ATOM 691 N N . LEU A 1 90 ? 2.202 10.027 -3.224 1.00 70.69 90 LEU A N 1
ATOM 692 C CA . LEU A 1 90 ? 1.659 8.666 -3.202 1.00 70.69 90 LEU A CA 1
ATOM 693 C C . LEU A 1 90 ? 2.481 7.723 -4.092 1.00 70.69 90 LEU A C 1
ATOM 695 O O . LEU A 1 90 ? 2.791 6.612 -3.676 1.00 70.69 90 LEU A O 1
ATOM 699 N N . LEU A 1 91 ? 2.940 8.187 -5.255 1.00 66.12 91 LEU A N 1
ATOM 700 C CA . LEU A 1 91 ? 3.829 7.429 -6.141 1.00 66.12 91 LEU A CA 1
ATOM 701 C C . LEU A 1 91 ? 5.190 7.135 -5.484 1.00 66.12 91 LEU A C 1
ATOM 703 O O . LEU A 1 91 ? 5.708 6.026 -5.597 1.00 66.12 91 LEU A O 1
ATOM 707 N N . ARG A 1 92 ? 5.746 8.071 -4.698 1.00 68.38 92 ARG A N 1
ATOM 708 C CA . ARG A 1 92 ? 6.933 7.792 -3.861 1.00 68.38 92 ARG A CA 1
ATOM 709 C C . ARG A 1 92 ? 6.657 6.736 -2.790 1.00 68.38 92 ARG A C 1
ATOM 711 O O . ARG A 1 92 ? 7.529 5.912 -2.527 1.00 68.38 92 ARG A O 1
ATOM 718 N N . LEU A 1 93 ? 5.466 6.731 -2.192 1.00 71.94 93 LEU A N 1
ATOM 719 C CA . LEU A 1 93 ? 5.065 5.701 -1.228 1.00 71.94 93 LEU A CA 1
ATOM 720 C C . LEU A 1 93 ? 4.872 4.334 -1.905 1.00 71.94 93 LEU A C 1
ATOM 722 O O . LEU A 1 93 ? 5.248 3.318 -1.326 1.00 71.94 93 LEU A O 1
ATOM 726 N N . LEU A 1 94 ? 4.393 4.287 -3.153 1.00 66.56 94 LEU A N 1
ATOM 727 C CA . LEU A 1 94 ? 4.315 3.049 -3.939 1.00 66.56 94 LEU A CA 1
ATOM 728 C C . LEU A 1 94 ? 5.697 2.419 -4.159 1.00 66.56 94 LEU A C 1
ATOM 730 O O . LEU A 1 94 ? 5.834 1.200 -4.078 1.00 66.56 94 LEU A O 1
ATOM 734 N N . ARG A 1 95 ? 6.761 3.213 -4.301 1.00 69.31 95 ARG A N 1
ATOM 735 C CA . ARG A 1 95 ? 8.133 2.673 -4.337 1.00 69.31 95 ARG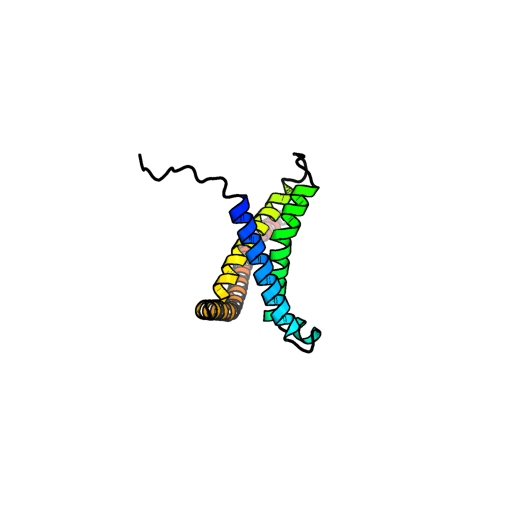 A CA 1
ATOM 736 C C . ARG A 1 95 ? 8.537 1.991 -3.026 1.00 69.31 95 ARG A C 1
ATOM 738 O O . ARG A 1 95 ? 9.234 0.980 -3.066 1.00 69.31 95 ARG A O 1
ATOM 745 N N . LEU A 1 96 ? 8.055 2.466 -1.873 1.00 69.94 96 LEU A N 1
ATOM 746 C CA . LEU A 1 96 ? 8.258 1.785 -0.584 1.00 69.94 96 LEU A CA 1
ATOM 747 C C . LEU A 1 96 ? 7.490 0.459 -0.513 1.00 69.94 96 LEU A C 1
ATOM 749 O O . LEU A 1 96 ? 7.976 -0.493 0.097 1.00 69.94 96 LEU A O 1
ATOM 753 N N . THR A 1 97 ? 6.340 0.343 -1.189 1.00 67.81 97 THR A N 1
ATOM 754 C CA . THR A 1 97 ? 5.618 -0.940 -1.274 1.00 67.81 97 THR A CA 1
ATOM 755 C C . THR A 1 97 ? 6.426 -2.021 -2.000 1.00 67.81 97 THR A C 1
ATOM 757 O O . THR A 1 97 ? 6.313 -3.196 -1.656 1.00 67.81 97 THR A O 1
ATOM 760 N N . ARG A 1 98 ? 7.333 -1.638 -2.916 1.00 69.00 98 ARG A N 1
ATOM 761 C CA . ARG A 1 98 ? 8.303 -2.551 -3.551 1.00 69.00 98 ARG A CA 1
ATOM 762 C C . ARG A 1 98 ? 9.243 -3.175 -2.511 1.00 69.00 98 ARG A C 1
ATOM 764 O O . ARG A 1 98 ? 9.449 -4.386 -2.522 1.00 69.00 98 ARG A O 1
ATOM 771 N N . MET A 1 99 ? 9.732 -2.373 -1.562 1.00 67.81 99 MET A N 1
ATOM 772 C CA . MET A 1 99 ? 10.557 -2.843 -0.436 1.00 67.81 99 MET A CA 1
ATOM 773 C C . MET A 1 99 ? 9.746 -3.715 0.533 1.00 67.81 99 MET A C 1
ATOM 775 O O . MET A 1 99 ? 10.219 -4.759 0.978 1.00 67.81 99 MET A O 1
ATOM 779 N N . ALA A 1 100 ? 8.484 -3.354 0.780 1.00 65.81 100 ALA A N 1
ATOM 780 C CA . ALA A 1 100 ? 7.558 -4.172 1.564 1.00 65.81 100 ALA A CA 1
ATOM 781 C C . ALA A 1 100 ? 7.221 -5.518 0.891 1.00 65.81 100 ALA A C 1
ATOM 783 O O . ALA A 1 100 ? 6.857 -6.478 1.569 1.00 65.81 100 ALA A O 1
ATOM 784 N N . LYS A 1 101 ? 7.356 -5.623 -0.437 1.00 63.78 101 LYS A N 1
ATOM 785 C CA . LYS A 1 101 ? 7.221 -6.898 -1.148 1.00 63.78 101 LYS A CA 1
ATOM 786 C C . LYS A 1 101 ? 8.469 -7.765 -0.996 1.00 63.78 101 LYS A C 1
ATOM 788 O O . LYS A 1 101 ? 8.334 -8.958 -0.754 1.00 63.78 101 LYS A O 1
ATOM 793 N N . VAL A 1 102 ? 9.667 -7.171 -1.045 1.00 66.38 102 VAL A N 1
ATOM 794 C CA . VAL A 1 102 ? 10.935 -7.882 -0.771 1.00 66.38 102 VAL A CA 1
ATOM 795 C C . VAL A 1 102 ? 10.933 -8.482 0.638 1.00 66.38 102 VAL A C 1
ATOM 797 O O . VAL A 1 102 ? 11.345 -9.618 0.846 1.00 66.38 102 VAL A O 1
ATOM 800 N N . MET A 1 103 ? 10.353 -7.758 1.589 1.00 62.84 103 MET A N 1
ATOM 801 C CA . MET A 1 103 ? 10.119 -8.216 2.955 1.00 62.84 103 MET A CA 1
ATOM 802 C C . MET A 1 103 ? 9.256 -9.493 3.046 1.00 62.84 103 MET A C 1
ATOM 804 O O . MET A 1 103 ? 9.351 -10.209 4.037 1.00 62.84 103 MET A O 1
ATOM 808 N N . ARG A 1 104 ? 8.467 -9.842 2.016 1.00 62.50 104 ARG A N 1
ATOM 809 C CA . ARG A 1 104 ? 7.697 -11.100 1.968 1.00 62.50 104 ARG A CA 1
ATOM 810 C C . ARG A 1 104 ? 8.540 -12.337 1.665 1.00 62.50 104 ARG A C 1
ATOM 812 O O . ARG A 1 104 ? 8.095 -13.434 1.988 1.00 62.50 104 ARG A O 1
ATOM 819 N N . TYR A 1 105 ? 9.730 -12.180 1.077 1.00 63.59 105 TYR A N 1
ATOM 820 C CA . TYR A 1 105 ? 10.676 -13.293 0.918 1.00 63.59 105 TYR A CA 1
ATOM 821 C C . TYR A 1 105 ? 11.261 -13.742 2.261 1.00 63.59 105 TYR A C 1
ATOM 823 O O . TYR A 1 105 ? 11.757 -14.859 2.369 1.00 63.59 105 TYR A O 1
ATOM 831 N N . PHE A 1 106 ? 11.155 -12.897 3.290 1.00 68.69 106 PHE A N 1
ATOM 832 C CA . PHE A 1 106 ? 11.557 -13.213 4.651 1.00 68.69 106 PHE A CA 1
ATOM 833 C C . PHE A 1 106 ? 10.317 -13.559 5.495 1.00 68.69 106 PHE A C 1
ATOM 835 O O . PHE A 1 106 ? 9.584 -12.660 5.922 1.00 68.69 106 PHE A O 1
ATOM 842 N N . PRO A 1 107 ? 10.053 -14.850 5.770 1.00 69.88 107 PRO A N 1
ATOM 843 C CA . PRO A 1 107 ? 8.872 -15.273 6.530 1.00 69.88 107 PRO A CA 1
ATOM 844 C C . PRO A 1 107 ? 8.840 -14.708 7.963 1.00 69.88 107 PRO A C 1
ATOM 846 O O . PRO A 1 107 ? 7.763 -14.512 8.533 1.00 69.88 107 PRO A O 1
ATOM 849 N N . GLU A 1 108 ? 10.002 -14.371 8.527 1.00 75.06 108 GLU A N 1
ATOM 850 C CA . GLU A 1 108 ? 10.130 -13.732 9.843 1.00 75.06 108 GLU A CA 1
ATOM 851 C C . GLU A 1 108 ? 9.462 -12.350 9.889 1.00 75.06 108 GLU A C 1
ATOM 853 O O . GLU A 1 108 ? 8.680 -12.046 10.791 1.00 75.06 108 GLU A O 1
ATOM 858 N N . LEU A 1 109 ? 9.679 -11.530 8.860 1.00 71.69 109 LEU A N 1
ATOM 859 C CA . LEU A 1 109 ? 9.114 -10.184 8.768 1.00 71.69 109 LEU A CA 1
ATOM 860 C C . LEU A 1 109 ? 7.593 -10.201 8.546 1.00 71.69 109 LEU A C 1
ATOM 862 O O . LEU A 1 109 ? 6.873 -9.359 9.085 1.00 71.69 109 LEU A O 1
ATOM 866 N N . LEU A 1 110 ? 7.076 -11.185 7.806 1.00 69.88 110 LEU A N 1
ATOM 867 C CA . LEU A 1 110 ? 5.631 -11.392 7.661 1.00 69.88 110 LEU A CA 1
ATOM 868 C C . LEU A 1 110 ? 4.959 -11.751 8.988 1.00 69.88 110 LEU A C 1
ATOM 870 O O . LEU A 1 110 ? 3.836 -11.317 9.250 1.00 69.88 110 LEU A O 1
ATOM 874 N N . THR A 1 111 ? 5.644 -12.528 9.822 1.00 78.50 111 THR A N 1
ATOM 875 C CA . THR A 1 111 ? 5.143 -12.923 11.142 1.00 78.50 111 THR A CA 1
ATOM 876 C C . THR A 1 111 ? 5.040 -11.710 12.069 1.00 78.50 111 THR A C 1
ATOM 878 O O . THR A 1 111 ? 4.018 -11.537 12.733 1.00 78.50 111 THR A O 1
ATOM 881 N N . LEU A 1 112 ? 6.024 -10.804 12.024 1.00 81.31 112 LEU A N 1
ATOM 882 C CA . LEU A 1 112 ? 5.985 -9.529 12.750 1.00 81.31 112 LEU A CA 1
ATOM 883 C C . LEU A 1 112 ? 4.861 -8.600 12.270 1.00 81.31 112 LEU A C 1
ATOM 885 O O . LEU A 1 112 ? 4.148 -8.012 13.076 1.00 81.31 112 LEU A O 1
ATOM 889 N N . VAL A 1 113 ? 4.641 -8.470 10.961 1.00 77.88 113 VAL A N 1
ATOM 890 C CA . VAL A 1 113 ? 3.536 -7.630 10.458 1.00 77.88 113 VAL A CA 1
ATOM 891 C C . VAL A 1 113 ? 2.181 -8.198 10.864 1.00 77.88 113 VAL A C 1
ATOM 893 O O . VAL A 1 113 ? 1.275 -7.445 11.220 1.00 77.88 113 VAL A O 1
ATOM 896 N N . ARG A 1 114 ? 2.032 -9.525 10.846 1.00 76.44 114 ARG A N 1
ATOM 897 C CA . ARG A 1 114 ? 0.806 -10.191 11.298 1.00 76.44 114 ARG A CA 1
ATOM 898 C C . ARG A 1 114 ? 0.556 -9.981 12.788 1.00 76.44 114 ARG A C 1
ATOM 900 O O . ARG A 1 114 ? -0.593 -9.758 13.160 1.00 76.44 114 ARG A O 1
ATOM 907 N N . SER A 1 115 ? 1.595 -9.997 13.625 1.00 84.69 115 SER A N 1
ATOM 908 C CA . SER A 1 115 ? 1.438 -9.714 15.056 1.00 84.69 115 SER A CA 1
ATOM 909 C C . SER A 1 115 ? 1.065 -8.251 15.314 1.00 84.69 115 SER A C 1
ATOM 911 O O . SER A 1 115 ? 0.172 -7.994 16.117 1.00 84.69 115 SER A O 1
ATOM 913 N N . ILE A 1 116 ? 1.644 -7.301 14.570 1.00 85.75 116 ILE A N 1
ATOM 914 C CA . ILE A 1 116 ? 1.254 -5.882 14.622 1.00 85.75 116 ILE A CA 1
ATOM 915 C C . ILE A 1 116 ? -0.207 -5.705 14.195 1.00 85.75 116 ILE A C 1
ATOM 917 O O . ILE A 1 116 ? -0.963 -5.004 14.863 1.00 85.75 116 ILE A O 1
ATOM 921 N N . ALA A 1 117 ? -0.630 -6.363 13.113 1.00 79.81 117 ALA A N 1
ATOM 922 C CA . ALA A 1 117 ? -2.014 -6.311 12.649 1.00 79.81 117 ALA A CA 1
ATOM 923 C C . ALA A 1 117 ? -2.994 -6.899 13.681 1.00 79.81 117 ALA A C 1
ATOM 925 O O . ALA A 1 117 ? -4.066 -6.337 13.891 1.00 79.81 117 ALA A O 1
ATOM 926 N N . GLY A 1 118 ? -2.619 -7.987 14.363 1.00 83.69 118 GLY A N 1
ATOM 927 C CA . GLY A 1 118 ? -3.394 -8.540 15.476 1.00 83.69 118 GLY A CA 1
ATOM 928 C C . GLY A 1 118 ? -3.463 -7.590 16.678 1.00 83.69 118 GLY A C 1
ATOM 929 O O . GLY A 1 118 ? -4.538 -7.360 17.228 1.00 83.69 118 GLY A O 1
ATOM 930 N N . ALA A 1 119 ? -2.342 -6.966 17.046 1.00 89.62 119 ALA A N 1
ATOM 931 C CA . ALA A 1 119 ? -2.287 -5.981 18.125 1.00 89.62 119 ALA A CA 1
ATOM 932 C C . ALA A 1 119 ? -3.112 -4.719 17.811 1.00 89.62 119 ALA A C 1
ATOM 934 O O . ALA A 1 119 ? -3.730 -4.146 18.708 1.00 89.62 119 ALA A O 1
ATOM 935 N N . ALA A 1 120 ? -3.188 -4.313 16.539 1.00 87.44 120 ALA A N 1
ATOM 936 C CA . ALA A 1 120 ? -3.940 -3.139 16.100 1.00 87.44 120 ALA A CA 1
ATOM 937 C C . ALA A 1 120 ? -5.433 -3.218 16.453 1.00 87.44 120 ALA A C 1
ATOM 939 O O . ALA A 1 120 ? -6.045 -2.192 16.747 1.00 87.44 120 ALA A O 1
ATOM 940 N N . GLN A 1 121 ? -6.015 -4.422 16.475 1.00 89.75 121 GLN A N 1
ATOM 941 C CA . GLN A 1 121 ? -7.395 -4.622 16.916 1.00 89.75 121 GLN A CA 1
ATOM 942 C C . GLN A 1 121 ? -7.568 -4.218 18.387 1.00 89.75 121 GLN A C 1
ATOM 944 O O . GLN A 1 121 ? -8.447 -3.419 18.699 1.00 89.75 121 GLN A O 1
ATOM 949 N N . ALA A 1 122 ? -6.713 -4.714 19.284 1.00 91.94 122 ALA A N 1
ATOM 950 C CA . ALA A 1 122 ? -6.757 -4.355 20.703 1.00 91.94 122 ALA A CA 1
ATOM 951 C C . ALA A 1 122 ? -6.487 -2.856 20.916 1.00 91.94 122 ALA A C 1
ATOM 953 O O . ALA A 1 122 ? -7.206 -2.187 21.656 1.00 91.94 122 ALA A O 1
ATOM 954 N N . VAL A 1 123 ? -5.500 -2.309 20.201 1.00 95.38 123 VAL A N 1
ATOM 955 C CA . VAL A 1 123 ? -5.167 -0.877 20.241 1.00 95.38 123 VAL A CA 1
ATOM 956 C C . VAL A 1 123 ? -6.342 -0.016 19.782 1.00 95.38 123 VAL A C 1
ATOM 958 O O . VAL A 1 123 ? -6.583 1.033 20.369 1.00 95.38 123 VAL A O 1
ATOM 961 N N . SER A 1 124 ? -7.115 -0.465 18.790 1.00 92.81 124 SER A N 1
ATOM 962 C CA . SER A 1 124 ? -8.295 0.253 18.296 1.00 92.81 124 SER A CA 1
ATOM 963 C C . SER A 1 124 ? -9.386 0.375 19.363 1.00 92.81 124 SER A C 1
ATOM 965 O O . SER A 1 124 ? -9.978 1.443 19.505 1.00 92.81 124 SER A O 1
ATOM 967 N N . PHE A 1 125 ? -9.610 -0.669 20.169 1.00 96.56 125 PHE A N 1
ATOM 968 C CA . PHE A 1 125 ? -10.529 -0.592 21.310 1.00 96.56 125 PHE A CA 1
ATOM 969 C C . PHE A 1 125 ? -10.036 0.382 22.386 1.00 96.56 125 PHE A C 1
ATOM 971 O O . PHE A 1 125 ? -10.824 1.173 22.900 1.00 96.56 125 PHE A O 1
ATOM 978 N N . ILE A 1 126 ? -8.734 0.375 22.689 1.00 96.81 126 ILE A N 1
ATOM 979 C CA . ILE A 1 126 ? -8.130 1.308 23.655 1.00 96.81 126 ILE A CA 1
ATOM 980 C C . ILE A 1 126 ? -8.253 2.754 23.160 1.00 96.81 126 ILE A C 1
ATOM 982 O O . ILE A 1 126 ? -8.623 3.640 23.927 1.00 96.81 126 ILE A O 1
ATOM 986 N N . LEU A 1 127 ? -7.994 2.995 21.873 1.00 96.88 127 LEU A N 1
ATOM 987 C CA . LEU A 1 127 ? -8.151 4.303 21.236 1.00 96.88 127 LEU A CA 1
ATOM 988 C C . LEU A 1 127 ? -9.599 4.790 21.290 1.00 96.88 127 LEU A C 1
ATOM 990 O O . LEU A 1 127 ? -9.838 5.942 21.639 1.00 96.88 127 LEU A O 1
ATOM 994 N N . LEU A 1 128 ? -10.562 3.918 20.984 1.00 97.00 128 LEU A N 1
ATOM 995 C CA . LEU A 1 128 ? -11.983 4.247 21.073 1.00 97.00 128 LEU A CA 1
ATOM 996 C C . LEU A 1 128 ? -12.368 4.645 22.502 1.00 97.00 128 LEU A C 1
ATOM 998 O O . LEU A 1 128 ? -13.023 5.665 22.706 1.00 97.00 128 LEU A O 1
ATOM 1002 N N . PHE A 1 129 ? -11.923 3.871 23.492 1.00 97.38 129 PHE A N 1
ATOM 1003 C CA . PHE A 1 129 ? -12.163 4.177 24.898 1.00 97.38 129 PHE A CA 1
ATOM 1004 C C . PHE A 1 129 ? -11.541 5.519 25.303 1.00 97.38 129 PHE A C 1
ATOM 1006 O O . PHE A 1 129 ? -12.203 6.347 25.928 1.00 97.38 129 PHE A O 1
ATOM 1013 N N . LEU A 1 130 ? -10.299 5.774 24.882 1.00 97.69 130 LEU A N 1
ATOM 1014 C CA . LEU A 1 130 ? -9.610 7.040 25.121 1.00 97.69 130 LEU A CA 1
ATOM 1015 C C . LEU A 1 130 ? -10.390 8.227 24.539 1.00 97.69 130 LEU A C 1
ATOM 1017 O O . LEU A 1 130 ? -10.558 9.237 25.219 1.00 97.69 130 LEU A O 1
ATOM 1021 N N . VAL A 1 131 ? -10.907 8.098 23.313 1.00 97.94 131 VAL A N 1
ATOM 1022 C CA . VAL A 1 131 ? -11.730 9.133 22.669 1.00 97.94 131 VAL A CA 1
ATOM 1023 C C . VAL A 1 131 ? -12.999 9.412 23.474 1.00 97.94 131 VAL A C 1
ATOM 1025 O O . VAL A 1 131 ? -13.328 10.577 23.685 1.00 97.94 131 VAL A O 1
ATOM 1028 N N . ILE A 1 132 ? -13.683 8.377 23.969 1.00 97.56 132 ILE A N 1
ATOM 1029 C CA . ILE A 1 132 ? -14.888 8.536 24.800 1.00 97.56 132 ILE A CA 1
ATOM 1030 C C . ILE A 1 132 ? -14.563 9.296 26.091 1.00 97.56 132 ILE A C 1
ATOM 1032 O O . ILE A 1 132 ? -15.267 10.241 26.442 1.00 97.56 132 ILE A O 1
ATOM 1036 N N . VAL A 1 133 ? -13.481 8.926 26.781 1.00 97.50 133 VAL A N 1
ATOM 1037 C CA . VAL A 1 133 ? -13.059 9.591 28.023 1.00 97.50 133 VAL A CA 1
ATOM 1038 C C . VAL A 1 133 ? -12.746 11.066 27.773 1.00 97.50 133 VAL A C 1
ATOM 1040 O O . VAL A 1 133 ? -13.273 11.936 28.467 1.00 97.50 133 VAL A O 1
ATOM 1043 N N . VAL A 1 134 ? -11.938 11.362 26.751 1.00 97.19 134 VAL A N 1
ATOM 1044 C CA . VAL A 1 134 ? -11.606 12.743 26.368 1.00 97.19 134 VAL A CA 1
ATOM 1045 C C . VAL A 1 134 ? -12.868 13.533 26.006 1.00 97.19 134 VAL A C 1
ATOM 1047 O O . VAL A 1 134 ? -12.997 14.688 26.410 1.00 97.19 134 VAL A O 1
ATOM 1050 N N . TYR A 1 135 ? -13.822 12.917 25.306 1.00 96.75 135 TYR A N 1
ATOM 1051 C CA . TYR A 1 135 ? -15.089 13.547 24.940 1.00 96.75 135 TYR A CA 1
ATOM 1052 C C . TYR A 1 135 ? -15.939 13.925 26.162 1.00 96.75 135 TYR A C 1
ATOM 1054 O O . TYR A 1 135 ? -16.447 15.044 26.229 1.00 96.75 135 TYR A O 1
ATOM 1062 N N . VAL A 1 136 ? -16.051 13.041 27.161 1.00 96.38 136 VAL A N 1
ATOM 1063 C CA . VAL A 1 136 ? -16.783 13.336 28.407 1.00 96.38 136 VAL A CA 1
ATOM 1064 C C . VAL A 1 136 ? -16.138 14.500 29.158 1.00 96.38 136 VAL A C 1
ATOM 1066 O O . VAL A 1 136 ? -16.837 15.424 29.571 1.00 96.38 136 VAL A O 1
ATOM 1069 N N . PHE A 1 137 ? -14.809 14.506 29.294 1.00 95.06 137 PHE A N 1
ATOM 1070 C CA . PHE A 1 137 ? -14.104 15.619 29.936 1.00 95.06 137 PHE A CA 1
ATOM 1071 C C . PHE A 1 137 ? -14.286 16.938 29.181 1.00 95.06 137 PHE A C 1
ATOM 1073 O O . PHE A 1 137 ? -14.509 17.972 29.811 1.00 95.06 137 PHE A O 1
ATOM 1080 N N . ALA A 1 138 ? -14.248 16.908 27.847 1.00 94.81 138 ALA A N 1
ATOM 1081 C CA . ALA A 1 138 ? -14.524 18.082 27.027 1.00 94.81 138 ALA A CA 1
ATOM 1082 C C . ALA A 1 138 ? -15.950 18.610 27.262 1.00 94.81 138 ALA A C 1
ATOM 1084 O O . ALA A 1 138 ? -16.129 19.813 27.449 1.00 94.81 138 ALA A O 1
ATOM 1085 N N . LEU A 1 139 ? -16.947 17.722 27.337 1.00 93.81 139 LEU A N 1
ATOM 1086 C CA . LEU A 1 139 ? -18.341 18.087 27.593 1.00 93.81 139 LEU A CA 1
ATOM 1087 C C . LEU A 1 139 ? -18.527 18.731 28.973 1.00 93.81 139 LEU A C 1
ATOM 1089 O O . LEU A 1 139 ? -19.170 19.774 29.067 1.00 93.81 139 LEU A O 1
ATOM 1093 N N . VAL A 1 140 ? -17.919 18.166 30.020 1.00 93.38 140 VAL A N 1
ATOM 1094 C CA . VAL A 1 140 ? -17.943 18.747 31.375 1.00 93.38 140 VAL A CA 1
ATOM 1095 C C . VAL A 1 140 ? -17.266 20.118 31.392 1.00 93.38 140 VAL A C 1
ATOM 1097 O O . VAL A 1 140 ? -17.784 21.073 31.965 1.00 93.38 140 VAL A O 1
ATOM 1100 N N . PHE A 1 141 ? -16.116 20.261 30.737 1.00 90.50 141 PHE A N 1
ATOM 1101 C CA . PHE A 1 141 ? -15.416 21.542 30.684 1.00 90.50 141 PHE A CA 1
ATOM 1102 C C . PHE A 1 141 ? -16.252 22.613 29.967 1.00 90.50 141 PHE A C 1
ATOM 1104 O O . PHE A 1 141 ? -16.390 23.737 30.454 1.00 90.50 141 PHE A O 1
ATOM 1111 N N . THR A 1 142 ? -16.881 22.252 28.844 1.00 89.94 142 THR A N 1
ATOM 1112 C CA . THR A 1 142 ? -17.814 23.125 28.127 1.00 89.94 142 THR A CA 1
ATOM 1113 C C . THR A 1 142 ? -19.068 23.433 28.946 1.00 89.94 142 THR A C 1
ATOM 1115 O O . THR A 1 142 ? -19.521 24.574 28.907 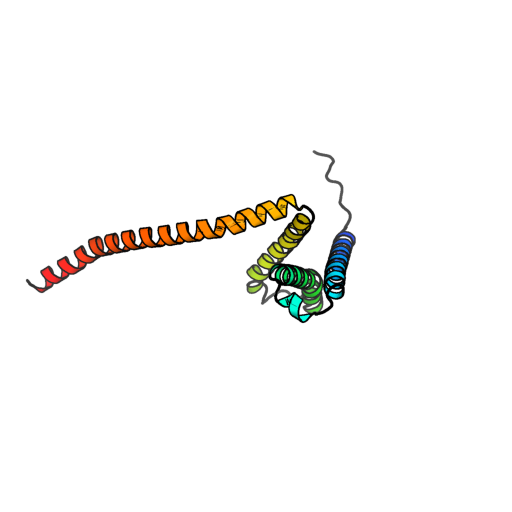1.00 89.94 142 TH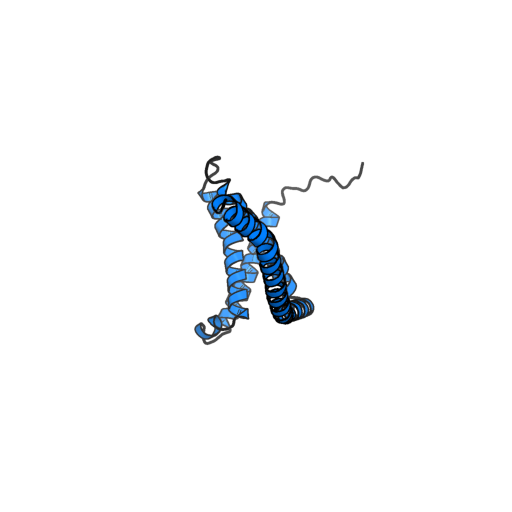R A O 1
ATOM 1118 N N . SER A 1 143 ? -19.619 22.495 29.724 1.00 85.88 143 SER A N 1
ATOM 1119 C CA . SER A 1 143 ? -20.799 22.768 30.557 1.00 85.88 143 SER A CA 1
ATOM 1120 C C . SER A 1 143 ? -20.486 23.753 31.685 1.00 85.88 143 SER A C 1
ATOM 1122 O O . SER A 1 143 ? -21.250 24.691 31.907 1.00 85.88 143 SER A O 1
ATOM 1124 N N . GLN A 1 144 ? -19.332 23.605 32.341 1.00 83.81 144 GLN A N 1
ATOM 1125 C CA . GLN A 1 144 ? -18.919 24.487 33.437 1.00 83.81 144 GLN A CA 1
ATOM 1126 C C . GLN A 1 144 ? -18.560 25.901 32.943 1.00 83.81 144 GLN A C 1
ATOM 1128 O O . GLN A 1 144 ? -18.941 26.892 33.564 1.00 83.81 144 GLN A O 1
ATOM 1133 N N . LEU A 1 145 ? -17.873 26.026 31.801 1.00 79.50 145 LEU A N 1
ATOM 1134 C CA . LEU A 1 145 ? -17.482 27.329 31.235 1.00 79.50 145 LEU A CA 1
ATOM 1135 C C . LEU A 1 145 ? -18.580 27.998 30.397 1.00 79.50 145 LEU A C 1
ATOM 1137 O O . LEU A 1 145 ? -18.617 29.226 30.292 1.00 79.50 145 LEU A O 1
ATOM 1141 N N . GLY A 1 146 ? -19.468 27.208 29.794 1.00 66.62 146 GLY A N 1
ATOM 1142 C CA . GLY A 1 146 ? -20.630 27.679 29.041 1.00 66.62 146 GLY A CA 1
ATOM 1143 C C . GLY A 1 146 ? -21.766 28.142 29.954 1.00 66.62 146 GLY A C 1
ATOM 1144 O O . GLY A 1 146 ? -22.370 29.185 29.697 1.00 66.62 146 GLY A O 1
ATOM 1145 N N . GLY A 1 147 ? -21.999 27.435 31.067 1.00 59.47 147 GLY A N 1
ATOM 1146 C CA . GLY A 1 147 ? -23.016 27.790 32.062 1.00 59.47 147 GLY A CA 1
ATOM 1147 C C . GLY A 1 147 ? -22.765 29.145 32.733 1.00 59.47 147 GLY A C 1
ATOM 1148 O O . GLY A 1 147 ? -23.705 29.912 32.940 1.00 59.47 147 GLY A O 1
ATOM 1149 N N . GLY A 1 148 ? -21.496 29.504 32.967 1.00 59.41 148 GLY A N 1
ATOM 1150 C CA . GLY A 1 148 ? -21.128 30.795 33.564 1.00 59.41 148 GLY A CA 1
ATOM 1151 C C . GLY A 1 148 ? -21.505 32.019 32.717 1.00 59.41 148 GLY A C 1
ATOM 1152 O O . GLY A 1 148 ? -21.785 33.081 33.265 1.00 59.41 148 GLY A O 1
ATOM 1153 N N . ARG A 1 149 ? -21.577 31.886 31.384 1.00 57.34 149 ARG A N 1
ATOM 1154 C CA . ARG A 1 149 ? -21.995 32.981 30.485 1.00 57.34 149 ARG A CA 1
ATOM 1155 C C . ARG A 1 149 ? -23.507 33.030 30.259 1.00 57.34 149 ARG A C 1
ATOM 1157 O O . ARG A 1 149 ? -24.043 34.117 30.055 1.00 57.34 149 ARG A O 1
ATOM 1164 N N . ALA A 1 150 ? -24.188 31.884 30.315 1.00 56.88 150 ALA A N 1
ATOM 1165 C CA . ALA A 1 150 ? -25.644 31.811 30.193 1.00 56.88 150 ALA A CA 1
ATOM 1166 C C . ALA A 1 150 ? -26.353 32.365 31.444 1.00 56.88 150 ALA A C 1
ATOM 1168 O O . ALA A 1 150 ? -27.289 33.149 31.314 1.00 56.88 150 ALA A O 1
ATOM 1169 N N . GLY A 1 151 ? -25.856 32.047 32.647 1.00 55.75 151 GLY A N 1
ATOM 1170 C CA . GLY A 1 151 ? -26.396 32.590 33.902 1.00 55.75 151 GLY A CA 1
ATOM 1171 C C . GLY A 1 151 ? -26.149 34.094 34.081 1.00 55.75 151 GLY A C 1
ATOM 1172 O O . GLY A 1 151 ? -27.030 34.812 34.543 1.00 55.75 151 GLY A O 1
ATOM 1173 N N . ALA A 1 152 ? -24.987 34.597 33.646 1.00 57.62 152 ALA A N 1
ATOM 1174 C CA . ALA A 1 152 ? -24.653 36.020 33.743 1.00 57.62 152 ALA A CA 1
ATOM 1175 C C . ALA A 1 152 ? -25.485 36.917 32.803 1.00 57.62 152 ALA A C 1
ATOM 1177 O O . ALA A 1 152 ? -25.736 38.069 33.139 1.00 57.62 152 ALA A O 1
ATOM 1178 N N . ARG A 1 153 ? -25.942 36.408 31.645 1.00 56.12 153 ARG A N 1
ATOM 1179 C CA . ARG A 1 153 ? -26.866 37.146 30.760 1.00 56.12 153 ARG A CA 1
ATOM 1180 C C . ARG A 1 153 ? -28.305 37.147 31.280 1.00 56.12 153 ARG A C 1
ATOM 1182 O O . ARG A 1 153 ? -28.945 38.187 31.234 1.00 56.12 153 ARG A O 1
ATOM 1189 N N . ALA A 1 154 ? -28.780 36.031 31.837 1.00 58.06 154 ALA A N 1
ATOM 1190 C CA . ALA A 1 154 ? -30.125 35.953 32.415 1.00 58.06 154 ALA A CA 1
ATOM 1191 C C . ALA A 1 154 ? -30.304 36.871 33.644 1.00 58.06 154 ALA A C 1
ATOM 1193 O O . ALA A 1 154 ? -31.384 37.414 33.847 1.00 58.06 154 ALA A O 1
ATOM 1194 N N . GLY A 1 155 ? -29.247 37.094 34.435 1.00 55.53 155 GLY A N 1
ATOM 1195 C CA . GLY A 1 155 ? -29.268 38.057 35.544 1.00 55.53 155 GLY A CA 1
ATOM 1196 C C . GLY A 1 155 ? -29.179 39.530 35.123 1.00 55.53 155 GLY A C 1
ATOM 1197 O O . GLY A 1 155 ? -29.528 40.396 35.915 1.00 55.53 155 GLY A O 1
ATOM 1198 N N . ALA A 1 156 ? -28.727 39.822 33.898 1.00 58.97 156 ALA A N 1
ATOM 1199 C CA . ALA A 1 156 ? -28.593 41.186 33.379 1.00 58.97 156 ALA A CA 1
ATOM 1200 C C . ALA A 1 156 ? -29.833 41.676 32.609 1.00 58.97 156 ALA A C 1
ATOM 1202 O O . ALA A 1 156 ? -30.010 42.878 32.476 1.00 58.97 156 ALA A O 1
ATOM 1203 N N . GLU A 1 157 ? -30.683 40.771 32.108 1.00 57.09 157 GLU A N 1
ATOM 1204 C CA . GLU A 1 157 ? -31.981 41.121 31.496 1.00 57.09 157 GLU A CA 1
ATOM 1205 C C . GLU A 1 157 ? -33.151 41.090 32.501 1.00 57.09 157 GLU A C 1
ATOM 1207 O O . GLU A 1 157 ? -34.266 41.477 32.161 1.00 57.09 157 GLU A O 1
ATOM 1212 N N . GLY A 1 158 ? -32.911 40.617 33.730 1.00 56.12 158 GLY A N 1
ATOM 1213 C CA . GLY A 1 158 ? -33.901 40.541 34.813 1.00 56.12 158 GLY A CA 1
ATOM 1214 C C . GLY A 1 158 ? -33.836 41.671 35.852 1.00 56.12 158 GLY A C 1
ATOM 1215 O O . GLY A 1 158 ? -34.547 41.587 36.854 1.00 56.12 158 GLY A O 1
ATOM 1216 N N . VAL A 1 159 ? -32.989 42.687 35.642 1.00 48.19 159 VAL A N 1
ATOM 1217 C CA . VAL A 1 159 ? -32.883 43.929 36.439 1.00 48.19 159 VAL A CA 1
ATOM 1218 C C . VAL A 1 159 ? -33.134 45.110 35.516 1.00 48.19 159 VAL A C 1
ATOM 1220 O O . VAL A 1 159 ? -33.902 46.008 35.922 1.00 48.19 159 VAL A O 1
#

pLDDT: mean 70.74, std 12.88, range [44.5, 97.94]